Protein AF-A0A9E6DC49-F1 (afdb_monomer_lite)

Radius of gyration: 33.22 Å; chains: 1; bounding box: 70×58×78 Å

Sequence (134 aa):
MRAAYFVTFVLLAGCSSSFEKVQAMRAQAPEWYEARKVEFRGEGYPSLASVPETAPDYNPRRKLALSEADVQAALVRFNSDPRAEGAVETAESMMAWAAEVRRAVEGRLPAPDFMTDAEVEEIKARFNVPRARL

Secondary structure (DSSP, 8-state):
-HHHHHHHHHHHHHHHHHHHHHHHHHHT--HHHHHHHHHHTTTTPPPGGGSPPPPTT--TTHHHHHHHHHHHHHHHHHHTSGGGSPP---HHHHHHHHHHHHHHHTTTSPPP-PPPHHHHHHHHHHH-PPP---

Structure (mmCIF, N/CA/C/O backbone):
data_AF-A0A9E6DC49-F1
#
_entry.id   AF-A0A9E6DC49-F1
#
loop_
_atom_site.group_PDB
_atom_site.id
_atom_site.type_symbol
_atom_site.label_atom_id
_atom_site.label_alt_id
_atom_site.label_comp_id
_atom_site.label_asym_id
_atom_site.label_entity_id
_atom_site.label_seq_id
_atom_site.pdbx_PDB_ins_code
_atom_site.Cartn_x
_atom_site.Cartn_y
_atom_site.Cartn_z
_atom_site.occupancy
_atom_site.B_iso_or_equiv
_atom_site.auth_seq_id
_atom_site.auth_comp_id
_atom_site.auth_asym_id
_atom_site.auth_atom_id
_atom_site.pdbx_PDB_model_num
ATOM 1 N N . MET A 1 1 ? 42.144 -24.042 51.351 1.00 50.56 1 MET A N 1
ATOM 2 C CA . MET A 1 1 ? 41.951 -25.350 50.677 1.00 50.56 1 MET A CA 1
ATOM 3 C C . MET A 1 1 ? 40.511 -25.877 50.713 1.00 50.56 1 MET A C 1
ATOM 5 O O . MET A 1 1 ? 40.088 -26.404 49.701 1.00 50.56 1 MET A O 1
ATOM 9 N N . ARG A 1 2 ? 39.715 -25.710 51.786 1.00 52.31 2 ARG A N 1
ATOM 10 C CA . ARG A 1 2 ? 38.319 -26.219 51.846 1.00 52.31 2 ARG A CA 1
ATOM 11 C C . ARG A 1 2 ? 37.301 -25.513 50.926 1.00 52.31 2 ARG A C 1
ATOM 13 O O . ARG A 1 2 ? 36.379 -26.162 50.455 1.00 52.31 2 ARG A O 1
ATOM 20 N N . ALA A 1 3 ? 37.488 -24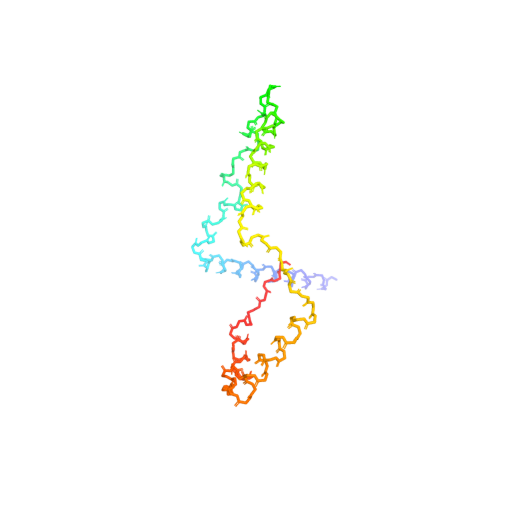.226 50.622 1.00 51.75 3 ALA A N 1
ATOM 21 C CA . ALA A 1 3 ? 36.578 -23.471 49.748 1.00 51.75 3 ALA A CA 1
ATOM 22 C C . ALA A 1 3 ? 36.695 -23.848 48.257 1.00 51.75 3 ALA A C 1
ATOM 24 O O . ALA A 1 3 ? 35.714 -23.775 47.526 1.00 51.75 3 ALA A O 1
ATOM 25 N N . ALA A 1 4 ? 37.873 -24.302 47.812 1.00 52.88 4 ALA A N 1
ATOM 26 C CA . ALA A 1 4 ? 38.105 -24.653 46.411 1.00 52.88 4 ALA A CA 1
ATOM 27 C C . ALA A 1 4 ? 37.317 -25.904 45.986 1.00 52.88 4 ALA A C 1
ATOM 29 O O . ALA A 1 4 ? 36.765 -25.921 44.893 1.00 52.88 4 ALA A O 1
ATOM 30 N N . TYR A 1 5 ? 37.192 -26.898 46.875 1.00 55.84 5 TYR A N 1
ATOM 31 C CA . TYR A 1 5 ? 36.456 -28.142 46.612 1.00 55.84 5 TYR A CA 1
ATOM 32 C C . TYR A 1 5 ? 34.934 -27.946 46.519 1.00 55.84 5 TYR A C 1
ATOM 34 O O . TYR A 1 5 ? 34.272 -28.624 45.738 1.00 55.84 5 TYR A O 1
ATOM 42 N N . PHE A 1 6 ? 34.372 -26.999 47.278 1.00 56.53 6 PHE A N 1
ATOM 43 C CA . PHE A 1 6 ? 32.935 -26.703 47.234 1.00 56.53 6 PHE A CA 1
ATOM 44 C C . PHE A 1 6 ? 32.522 -26.028 45.921 1.00 56.53 6 PHE A C 1
ATOM 46 O O . PHE A 1 6 ? 31.472 -26.344 45.368 1.00 56.53 6 PHE A O 1
ATOM 53 N N . VAL A 1 7 ? 33.366 -25.144 45.384 1.00 58.00 7 VAL A N 1
ATOM 54 C CA . VAL A 1 7 ? 33.092 -24.444 44.120 1.00 58.00 7 VAL A CA 1
ATOM 55 C C . VAL A 1 7 ? 33.107 -25.415 42.934 1.00 58.00 7 VAL A C 1
ATOM 57 O O . VAL A 1 7 ? 32.243 -25.327 42.065 1.00 58.00 7 VAL A O 1
ATOM 60 N N . THR A 1 8 ? 34.013 -26.400 42.920 1.00 56.41 8 THR A N 1
ATOM 61 C CA . THR A 1 8 ? 34.085 -27.395 41.833 1.00 56.41 8 THR A CA 1
ATOM 62 C C . THR A 1 8 ? 32.867 -28.324 41.805 1.00 56.41 8 THR A C 1
ATOM 64 O O . THR A 1 8 ? 32.364 -28.629 40.727 1.00 56.41 8 THR A O 1
ATOM 67 N N . PHE A 1 9 ? 32.342 -28.729 42.968 1.00 57.12 9 PHE A N 1
ATOM 68 C CA . PHE A 1 9 ? 31.150 -29.586 43.047 1.00 57.12 9 PHE A CA 1
ATOM 69 C C . PHE A 1 9 ? 29.857 -28.870 42.623 1.00 57.12 9 PHE A C 1
ATOM 71 O O . PHE A 1 9 ? 29.010 -29.476 41.968 1.00 57.12 9 PHE A O 1
ATOM 78 N N . VAL A 1 10 ? 29.715 -27.576 42.931 1.00 58.44 10 VAL A N 1
ATOM 79 C CA . VAL A 1 10 ? 28.538 -26.781 42.529 1.00 58.44 10 VAL A CA 1
ATOM 80 C C . VAL A 1 10 ? 28.519 -26.522 41.016 1.00 58.44 10 VAL A C 1
ATOM 82 O O . VAL A 1 10 ? 27.460 -26.590 40.394 1.00 58.44 10 VAL A O 1
ATOM 85 N N . LEU A 1 11 ? 29.685 -26.304 40.396 1.00 53.84 11 LEU A N 1
ATOM 86 C CA . LEU A 1 11 ? 29.807 -26.127 38.941 1.00 53.84 11 LEU A CA 1
ATOM 87 C C . LEU A 1 11 ? 29.511 -27.416 38.152 1.00 53.84 11 LEU A C 1
ATOM 89 O O . LEU A 1 11 ? 28.934 -27.345 37.071 1.00 53.84 11 LEU A O 1
ATOM 93 N N . LEU A 1 12 ? 29.837 -28.594 38.696 1.00 52.62 12 LEU A N 1
ATOM 94 C CA . LEU A 1 12 ? 29.543 -29.886 38.057 1.00 52.62 12 LEU A CA 1
ATOM 95 C C . LEU A 1 12 ? 28.053 -30.268 38.132 1.00 52.62 12 LEU A C 1
ATOM 97 O O . LEU A 1 12 ? 27.512 -30.792 37.159 1.00 52.62 12 LEU A O 1
ATOM 101 N N . ALA A 1 13 ? 27.366 -29.956 39.238 1.00 54.56 13 ALA A N 1
ATOM 102 C CA . ALA A 1 13 ? 25.928 -30.212 39.389 1.00 54.56 13 ALA A CA 1
ATOM 103 C C . ALA A 1 13 ? 25.053 -29.318 38.483 1.00 54.56 13 ALA A C 1
ATOM 105 O O . ALA A 1 13 ? 23.980 -29.732 38.042 1.00 54.56 13 ALA A O 1
ATOM 106 N N . GLY A 1 14 ? 25.517 -28.109 38.146 1.00 51.34 14 GLY A N 1
ATOM 107 C CA . GLY A 1 14 ? 24.836 -27.233 37.184 1.00 51.34 14 GLY A CA 1
ATOM 108 C C . GLY A 1 14 ? 24.847 -27.774 35.746 1.00 51.34 14 GLY A C 1
ATOM 109 O O . GLY A 1 14 ? 23.890 -27.566 34.996 1.00 51.34 14 G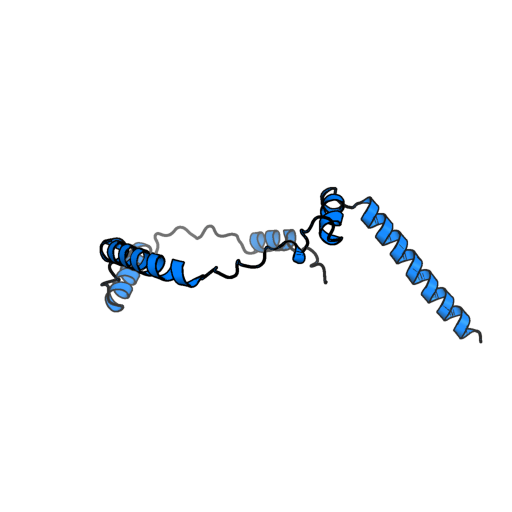LY A O 1
ATOM 110 N N . CYS A 1 15 ? 25.888 -28.525 35.372 1.00 52.78 15 CYS A N 1
ATOM 111 C CA . CYS A 1 15 ? 26.060 -29.058 34.019 1.00 52.78 15 CYS A CA 1
ATOM 112 C C . CYS A 1 15 ? 25.199 -30.3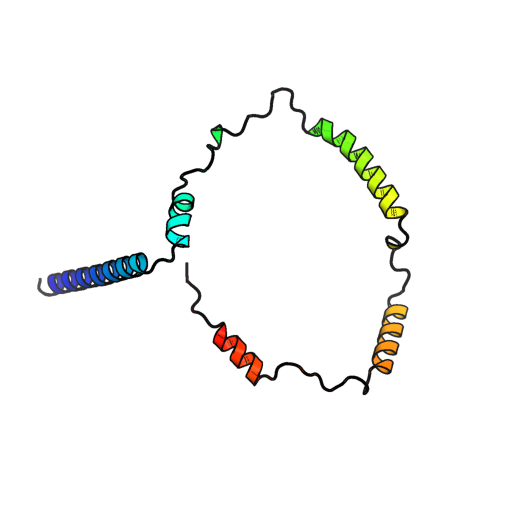00 33.726 1.00 52.78 15 CYS A C 1
ATOM 114 O O . CYS A 1 15 ? 24.758 -30.463 32.587 1.00 52.78 15 CYS A O 1
ATOM 116 N N . SER A 1 16 ? 24.906 -31.157 34.715 1.00 55.53 16 SER A N 1
ATOM 117 C CA . SER A 1 16 ? 24.082 -32.361 34.491 1.00 55.53 16 SER A CA 1
ATOM 118 C C . SER A 1 16 ? 22.603 -32.031 34.261 1.00 55.53 16 SER A C 1
ATOM 120 O O . SER A 1 16 ? 21.987 -32.578 33.347 1.00 55.53 16 SER A O 1
ATOM 122 N N . SER A 1 17 ? 22.062 -31.062 35.010 1.00 57.97 17 SER A N 1
ATOM 123 C CA . SER A 1 17 ? 20.654 -30.642 34.888 1.00 57.97 17 SER A CA 1
ATOM 124 C C . SER A 1 17 ? 20.311 -30.069 33.506 1.00 57.97 17 SER A C 1
ATOM 126 O O . SER A 1 17 ? 19.192 -30.217 33.012 1.00 57.97 17 SER A O 1
ATOM 128 N N . SER A 1 18 ? 21.291 -29.448 32.844 1.00 57.78 18 SER A N 1
ATOM 129 C CA . SER A 1 18 ? 21.128 -28.898 31.496 1.00 57.78 18 SER A CA 1
ATOM 130 C C . SER A 1 18 ? 21.135 -29.999 30.433 1.00 57.78 18 SER A C 1
ATOM 132 O O . SER A 1 18 ? 20.365 -29.935 29.476 1.00 57.78 18 SER A O 1
ATOM 134 N N . PHE A 1 19 ? 21.949 -31.042 30.616 1.00 59.38 19 PHE A N 1
ATOM 135 C CA . PHE A 1 19 ? 22.015 -32.175 29.693 1.00 59.38 19 PHE A CA 1
ATOM 136 C C . PHE A 1 19 ? 20.736 -33.019 29.710 1.00 59.38 19 PHE A C 1
ATOM 138 O O . PHE A 1 19 ? 20.217 -33.346 28.642 1.00 59.38 19 PHE A O 1
ATOM 145 N N . GLU A 1 20 ? 20.180 -33.308 30.889 1.00 61.41 20 GLU A N 1
ATOM 146 C CA . GLU A 1 20 ? 18.906 -34.033 31.016 1.00 61.41 20 GLU A CA 1
ATOM 147 C C . GLU A 1 20 ? 17.748 -33.258 30.382 1.00 61.41 20 GLU A C 1
ATOM 149 O O . GLU A 1 20 ? 16.918 -33.831 29.677 1.00 61.41 20 GLU A O 1
ATOM 154 N N . LYS A 1 21 ? 17.725 -31.932 30.546 1.00 59.34 21 LYS A N 1
ATOM 155 C CA . LYS A 1 21 ? 16.681 -31.074 29.975 1.00 59.34 21 LYS A CA 1
ATOM 156 C C . LYS A 1 21 ? 16.767 -30.979 28.449 1.00 59.34 21 LYS A C 1
ATOM 158 O O . LYS A 1 21 ? 15.738 -30.998 27.777 1.00 59.34 21 LYS A O 1
ATOM 163 N N . VAL A 1 22 ? 17.977 -30.937 27.890 1.00 61.78 22 VAL A N 1
ATOM 164 C CA . VAL A 1 22 ? 18.204 -30.977 26.434 1.00 61.78 22 VAL A CA 1
ATOM 165 C C . VAL A 1 22 ? 17.846 -32.348 25.853 1.00 61.78 22 VAL A C 1
ATOM 167 O O . VAL A 1 22 ? 17.255 -32.417 24.775 1.00 61.78 22 VAL A O 1
ATOM 170 N N . GLN A 1 23 ? 18.150 -33.439 26.561 1.00 62.69 23 GLN A N 1
ATOM 171 C CA . GLN A 1 23 ? 17.731 -34.781 26.146 1.00 62.69 23 GLN A CA 1
ATOM 172 C C . GLN A 1 23 ? 16.207 -34.946 26.200 1.00 62.69 23 GLN A C 1
ATOM 174 O O . GLN A 1 23 ? 15.625 -35.447 25.240 1.00 62.69 23 GLN A O 1
ATOM 179 N N . ALA A 1 24 ? 15.551 -34.450 27.252 1.00 63.94 24 ALA A N 1
ATOM 180 C CA . ALA A 1 24 ? 14.094 -34.456 27.369 1.00 63.94 24 ALA A CA 1
ATOM 181 C C . ALA A 1 24 ? 13.416 -33.615 26.272 1.00 63.94 24 ALA A C 1
ATOM 183 O O . ALA A 1 24 ? 12.407 -34.038 25.712 1.00 63.94 24 ALA A O 1
ATOM 184 N N . MET A 1 25 ? 13.992 -32.464 25.901 1.00 60.75 25 MET A N 1
ATOM 185 C CA . MET A 1 25 ? 13.489 -31.656 24.785 1.00 60.75 25 MET A CA 1
ATOM 186 C C . MET A 1 25 ? 13.704 -32.310 23.418 1.00 60.75 25 MET A C 1
ATOM 188 O O . MET A 1 25 ? 12.833 -32.195 22.563 1.00 60.75 25 MET A O 1
ATOM 192 N N . ARG A 1 26 ? 14.813 -33.032 23.202 1.00 61.38 26 ARG A N 1
ATOM 193 C CA . ARG A 1 26 ? 14.980 -33.856 21.990 1.00 61.38 26 ARG A CA 1
ATOM 194 C C . ARG A 1 26 ? 13.959 -34.985 21.924 1.00 61.38 26 ARG A C 1
ATOM 196 O O . ARG A 1 26 ? 13.435 -35.245 20.851 1.00 61.38 26 ARG A O 1
ATOM 203 N N . ALA A 1 27 ? 13.666 -35.627 23.053 1.00 64.88 27 ALA A N 1
ATOM 204 C CA . ALA A 1 27 ? 12.672 -36.696 23.122 1.00 64.88 27 ALA A CA 1
ATOM 205 C C . ALA A 1 27 ? 11.236 -36.202 22.856 1.00 64.88 27 ALA A C 1
ATOM 207 O O . ALA A 1 27 ? 10.387 -36.992 22.459 1.00 64.88 27 ALA A O 1
ATOM 208 N N . GLN A 1 28 ? 10.969 -34.907 23.055 1.00 66.62 28 GLN A N 1
ATOM 209 C CA . GLN A 1 28 ? 9.673 -34.260 22.808 1.00 66.62 28 GLN A CA 1
ATOM 210 C C . GLN A 1 28 ? 9.673 -33.375 21.551 1.00 66.62 28 GLN A C 1
ATOM 212 O O . GLN A 1 28 ? 8.738 -32.601 21.340 1.00 66.62 28 GLN A O 1
ATOM 217 N N . ALA A 1 29 ? 10.722 -33.446 20.726 1.00 69.00 29 ALA A N 1
ATOM 218 C CA . ALA A 1 29 ? 10.818 -32.623 19.534 1.00 69.00 29 ALA A CA 1
ATOM 219 C C . ALA A 1 29 ? 9.745 -33.050 18.513 1.00 69.00 29 ALA A C 1
ATOM 221 O O . ALA A 1 29 ? 9.636 -34.238 18.203 1.00 69.00 29 ALA A O 1
ATOM 222 N N . PRO A 1 30 ? 8.955 -32.107 17.970 1.00 72.88 30 PRO A N 1
ATOM 223 C CA . PRO A 1 30 ? 7.985 -32.415 16.926 1.00 72.88 30 PRO A CA 1
ATOM 224 C C . PRO A 1 30 ? 8.659 -32.964 15.664 1.00 72.88 30 PRO A C 1
ATOM 226 O O . PRO A 1 30 ? 9.789 -32.595 15.349 1.00 72.88 30 PRO A O 1
ATOM 229 N N . GLU A 1 31 ? 7.936 -33.757 14.875 1.00 72.69 31 GLU A N 1
ATOM 230 C CA . GLU A 1 31 ? 8.463 -34.403 13.660 1.00 72.69 31 GLU A CA 1
ATOM 231 C C . GLU A 1 31 ? 9.071 -33.404 12.649 1.00 72.69 31 GLU A C 1
ATOM 233 O O . GLU A 1 31 ? 10.092 -33.678 12.016 1.00 72.69 31 GLU A O 1
ATOM 238 N N . TRP A 1 32 ? 8.526 -32.182 12.573 1.00 73.62 32 TRP A N 1
ATOM 239 C CA . TRP A 1 32 ? 9.061 -31.114 11.719 1.00 73.62 32 TRP A CA 1
ATOM 240 C C . TRP A 1 32 ? 10.478 -30.655 12.113 1.00 73.62 32 TRP A C 1
ATOM 242 O O . TRP A 1 32 ? 11.204 -30.126 11.270 1.00 73.62 32 TRP A O 1
ATOM 252 N N . TYR A 1 33 ? 10.890 -30.835 13.375 1.00 73.19 33 TYR A N 1
ATOM 253 C CA . TYR A 1 33 ? 12.225 -30.469 13.856 1.00 73.19 33 TYR A CA 1
ATOM 254 C C . TYR A 1 33 ? 13.290 -31.420 13.307 1.00 73.19 33 TYR A C 1
ATOM 256 O O . TYR A 1 33 ? 14.340 -30.966 12.856 1.00 73.19 33 TYR A O 1
ATOM 264 N N . GLU A 1 34 ? 13.007 -32.725 13.278 1.00 69.00 34 GLU A N 1
ATOM 265 C CA . GLU A 1 34 ? 13.890 -33.712 12.647 1.00 69.00 34 GLU A CA 1
ATOM 266 C C . GLU A 1 34 ? 14.005 -33.466 11.138 1.00 69.00 34 GLU A C 1
ATOM 268 O O . GLU A 1 34 ? 15.114 -33.482 10.602 1.00 69.00 34 GLU A O 1
ATOM 273 N N . ALA A 1 35 ? 12.896 -33.121 10.475 1.00 68.50 35 ALA A N 1
ATOM 274 C CA . ALA A 1 35 ? 12.894 -32.769 9.055 1.00 68.50 35 ALA A CA 1
ATOM 275 C C . ALA A 1 35 ? 13.770 -31.534 8.745 1.00 68.50 35 ALA A C 1
ATOM 277 O O . ALA A 1 35 ? 14.516 -31.527 7.768 1.00 68.50 35 ALA A O 1
ATOM 278 N N . ARG A 1 36 ? 13.758 -30.508 9.610 1.00 68.19 36 ARG A N 1
ATOM 279 C CA . ARG A 1 36 ? 14.552 -29.273 9.435 1.00 68.19 36 ARG A CA 1
ATOM 280 C C . ARG A 1 36 ? 16.023 -29.382 9.828 1.00 68.19 36 ARG A C 1
ATOM 282 O O . ARG A 1 36 ? 16.814 -28.510 9.470 1.00 68.19 36 ARG A O 1
ATOM 289 N N . LYS A 1 37 ? 16.441 -30.439 10.532 1.00 69.50 37 LYS A N 1
ATOM 290 C CA . LYS A 1 37 ? 17.865 -30.640 10.861 1.00 69.50 37 LYS A CA 1
ATOM 291 C C . LYS A 1 37 ? 18.746 -30.789 9.626 1.00 69.50 37 LYS A C 1
ATOM 293 O O . LYS A 1 37 ? 19.942 -30.541 9.734 1.00 69.50 37 LYS A O 1
ATOM 298 N N . VAL A 1 38 ? 18.195 -31.246 8.505 1.00 65.88 38 VAL A N 1
ATOM 299 C CA . VAL A 1 38 ? 18.928 -31.383 7.237 1.00 65.88 38 VAL A CA 1
ATOM 300 C C . VAL A 1 38 ? 19.225 -29.995 6.658 1.00 65.88 38 VAL A C 1
ATOM 302 O O . VAL A 1 38 ? 20.380 -29.684 6.373 1.00 65.88 38 VAL A O 1
ATOM 305 N N . GLU A 1 39 ? 18.223 -29.109 6.641 1.00 64.50 39 GLU A N 1
ATOM 306 C CA . GLU A 1 39 ? 18.373 -27.713 6.202 1.00 64.50 39 GLU A CA 1
ATOM 307 C C . GLU A 1 39 ? 19.383 -26.938 7.061 1.00 64.50 39 GLU A C 1
ATOM 309 O O . GLU A 1 39 ? 20.237 -26.232 6.526 1.00 64.50 39 GLU A O 1
ATOM 314 N N . PHE A 1 40 ? 19.346 -27.091 8.391 1.00 65.94 40 PHE A N 1
ATOM 315 C CA . PHE A 1 40 ? 20.302 -26.419 9.285 1.00 65.94 40 PHE A CA 1
ATOM 316 C C . PHE A 1 40 ? 21.735 -26.942 9.169 1.00 65.94 40 PHE A C 1
ATOM 318 O O . PHE A 1 40 ? 22.678 -26.207 9.455 1.00 65.94 40 PHE A O 1
ATOM 325 N N . ARG A 1 41 ? 21.916 -28.200 8.755 1.00 71.31 41 ARG A N 1
ATOM 326 C CA . ARG A 1 41 ? 23.243 -28.779 8.508 1.00 71.31 41 ARG A CA 1
ATOM 327 C C . ARG A 1 41 ? 23.846 -28.335 7.179 1.00 71.31 41 ARG A C 1
ATOM 32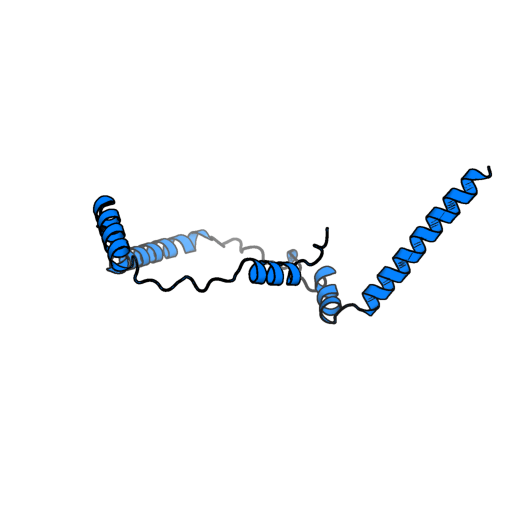9 O O . ARG A 1 41 ? 24.993 -28.667 6.897 1.00 71.31 41 ARG A O 1
ATOM 336 N N . GLY A 1 42 ? 23.099 -27.579 6.375 1.00 66.94 42 GLY A N 1
ATOM 337 C CA . GLY A 1 42 ? 23.540 -27.178 5.046 1.00 66.94 42 GLY A CA 1
ATOM 338 C C . GLY A 1 42 ? 23.559 -28.336 4.043 1.00 66.94 42 GLY A C 1
ATOM 339 O O . GLY A 1 42 ? 24.074 -28.182 2.937 1.00 66.94 42 GLY A O 1
ATOM 340 N N . GLU A 1 43 ? 23.017 -29.497 4.419 1.00 70.94 43 GLU A N 1
ATOM 341 C CA . GLU A 1 43 ? 22.962 -30.691 3.584 1.00 70.94 43 GLU A CA 1
ATOM 342 C C . GLU A 1 43 ? 21.858 -30.488 2.529 1.00 70.94 43 GLU A C 1
ATOM 344 O O . GLU A 1 43 ? 20.687 -30.348 2.866 1.00 70.94 43 GLU A O 1
ATOM 349 N N . GLY A 1 44 ? 22.226 -30.435 1.243 1.00 66.06 44 GLY A N 1
ATOM 350 C CA . GLY A 1 44 ? 21.275 -30.310 0.126 1.00 66.06 44 GLY A CA 1
ATOM 351 C C . GLY A 1 44 ? 21.195 -28.932 -0.537 1.00 66.06 44 GLY A C 1
ATOM 352 O O . GLY A 1 44 ? 20.540 -28.814 -1.574 1.00 66.06 44 GLY A O 1
ATOM 353 N N . TYR A 1 45 ? 21.891 -27.908 -0.024 1.00 71.31 45 TYR A N 1
ATOM 354 C CA . TYR A 1 45 ? 22.059 -26.677 -0.799 1.00 71.31 45 TYR A CA 1
ATOM 355 C C . TYR A 1 45 ? 22.986 -26.936 -1.995 1.00 71.31 45 TYR A C 1
ATOM 357 O O . TYR A 1 45 ? 24.038 -27.563 -1.833 1.00 71.31 45 TYR A O 1
ATOM 365 N N . PRO A 1 46 ? 22.635 -26.454 -3.198 1.00 71.56 46 PRO A N 1
ATOM 366 C CA . PRO A 1 46 ? 23.540 -26.515 -4.332 1.00 71.56 46 PRO A CA 1
ATOM 367 C C . PRO A 1 46 ? 24.809 -25.717 -4.019 1.00 71.56 46 PRO A C 1
ATOM 369 O O . PRO A 1 46 ? 24.767 -24.663 -3.381 1.00 71.56 46 PRO A O 1
ATOM 372 N N . SER A 1 47 ? 25.953 -26.222 -4.481 1.00 76.50 47 SER A N 1
ATOM 373 C CA . SER A 1 47 ? 27.218 -25.501 -4.350 1.00 76.50 47 SER A CA 1
ATOM 374 C C . SER A 1 47 ? 27.096 -24.133 -5.018 1.00 76.50 47 SER A C 1
ATOM 376 O O . SER A 1 47 ? 26.632 -24.047 -6.153 1.00 76.50 47 SER A O 1
ATOM 378 N N . LEU A 1 48 ? 27.560 -23.059 -4.378 1.00 68.81 48 LEU A N 1
ATOM 379 C CA . LEU A 1 48 ? 27.619 -21.747 -5.038 1.00 68.81 48 LEU A CA 1
ATOM 380 C C . LEU A 1 48 ? 28.520 -21.778 -6.285 1.00 68.81 48 LEU A C 1
ATOM 382 O O . LEU A 1 48 ? 28.286 -21.026 -7.222 1.00 68.81 48 LEU A O 1
ATOM 386 N N . ALA A 1 49 ? 29.478 -22.710 -6.346 1.00 73.25 49 ALA A N 1
ATOM 387 C CA . ALA A 1 49 ? 30.292 -22.964 -7.536 1.00 73.25 49 ALA A CA 1
ATOM 388 C C . ALA A 1 49 ? 29.526 -23.671 -8.674 1.00 73.25 49 ALA A C 1
ATOM 390 O O . ALA A 1 49 ? 30.061 -23.828 -9.765 1.00 73.25 49 ALA A O 1
ATOM 391 N N . SER A 1 50 ? 28.293 -24.128 -8.428 1.00 72.25 50 SER A N 1
ATOM 392 C CA . SER A 1 50 ? 27.406 -24.677 -9.463 1.00 72.25 50 SER A CA 1
ATOM 393 C C . SER A 1 50 ? 26.550 -23.612 -10.147 1.00 72.25 50 SER A C 1
ATOM 395 O O . SER A 1 50 ? 25.866 -23.927 -11.118 1.00 72.25 50 SER A O 1
ATOM 397 N N . VAL A 1 51 ? 26.588 -22.361 -9.668 1.00 73.94 51 VAL A N 1
ATOM 398 C CA . VAL A 1 51 ? 25.980 -21.234 -10.377 1.00 73.94 51 VAL A CA 1
ATOM 399 C C . VAL A 1 51 ? 26.798 -21.009 -11.650 1.00 73.94 51 VAL A C 1
ATOM 401 O O . VAL A 1 51 ? 27.982 -20.688 -11.543 1.00 73.94 51 VAL A O 1
ATOM 404 N N . PRO A 1 52 ? 26.216 -21.191 -12.850 1.00 75.06 52 PRO A N 1
ATOM 405 C CA . PRO A 1 52 ? 26.949 -20.986 -14.089 1.00 75.06 52 PRO A CA 1
ATOM 406 C C . PRO A 1 52 ? 27.450 -19.545 -14.162 1.00 75.06 52 PRO A C 1
ATOM 408 O O . PRO A 1 52 ? 26.674 -18.603 -13.978 1.00 75.06 52 PRO A O 1
ATOM 411 N N . GLU A 1 53 ? 28.737 -19.370 -14.451 1.00 76.56 53 GLU A N 1
ATOM 412 C CA . GLU A 1 53 ? 29.264 -18.057 -14.804 1.00 76.56 53 GLU A CA 1
ATOM 413 C C . GLU A 1 53 ? 28.559 -17.570 -16.074 1.00 76.56 53 GLU A C 1
ATOM 415 O O . GLU A 1 53 ? 28.294 -18.340 -17.003 1.00 76.56 53 GLU A O 1
ATOM 420 N N . THR A 1 54 ? 28.196 -16.287 -16.109 1.00 77.00 54 THR A N 1
ATOM 421 C CA . THR A 1 54 ? 27.575 -15.700 -17.299 1.00 77.00 54 THR A CA 1
ATOM 422 C C . THR A 1 54 ? 28.506 -15.884 -18.490 1.00 77.00 54 THR A C 1
ATOM 424 O O . THR A 1 54 ? 29.697 -15.594 -18.379 1.00 77.00 54 THR A O 1
ATOM 427 N N . ALA A 1 55 ? 27.968 -16.343 -19.622 1.00 78.81 55 ALA A N 1
ATOM 428 C CA . ALA A 1 55 ? 28.756 -16.544 -20.831 1.00 78.81 55 ALA A CA 1
ATOM 429 C C . ALA A 1 55 ? 29.525 -15.256 -21.211 1.00 78.81 55 ALA A C 1
ATOM 431 O O . ALA A 1 55 ? 29.016 -14.158 -20.968 1.00 78.81 55 ALA A O 1
ATOM 432 N N . PRO A 1 56 ? 30.725 -15.351 -21.815 1.00 76.44 56 PRO A N 1
ATOM 433 C CA . PRO A 1 56 ? 31.558 -14.184 -22.135 1.00 76.44 56 PRO A CA 1
ATOM 434 C C . PRO A 1 56 ? 30.871 -13.130 -23.024 1.00 76.44 56 PRO A C 1
ATOM 436 O O . PRO A 1 56 ? 31.267 -11.967 -23.039 1.00 76.44 56 PRO A O 1
ATOM 439 N N . ASP A 1 57 ? 29.838 -13.529 -23.765 1.00 75.81 57 ASP A N 1
ATOM 440 C CA . ASP A 1 57 ? 29.017 -12.710 -24.657 1.00 75.81 57 ASP A CA 1
ATOM 441 C C . ASP A 1 57 ? 27.660 -12.297 -24.049 1.00 75.81 57 ASP A C 1
ATOM 443 O O . ASP A 1 57 ? 26.848 -11.627 -24.703 1.00 75.81 57 ASP A O 1
ATOM 447 N N . TYR A 1 58 ? 27.400 -12.657 -22.788 1.00 77.00 58 TYR A N 1
ATOM 448 C CA . TYR A 1 58 ? 26.183 -12.289 -22.080 1.00 77.00 58 TYR A CA 1
ATOM 449 C C . TYR A 1 58 ? 26.163 -10.784 -21.804 1.00 77.00 58 TYR A C 1
ATOM 451 O O . TYR A 1 58 ? 26.759 -10.279 -20.854 1.00 77.00 58 TYR A O 1
ATOM 459 N N . ASN A 1 59 ? 25.427 -10.050 -22.636 1.00 75.19 59 ASN A N 1
ATOM 460 C CA . ASN A 1 59 ? 25.146 -8.642 -22.407 1.00 75.19 59 ASN A CA 1
ATOM 461 C C . ASN A 1 59 ? 23.748 -8.477 -21.779 1.00 75.19 59 ASN A C 1
ATOM 463 O O . ASN A 1 59 ? 22.754 -8.462 -22.517 1.00 75.19 59 ASN A O 1
ATOM 467 N N . PRO A 1 60 ? 23.634 -8.284 -20.450 1.00 67.88 60 PRO A N 1
ATOM 468 C CA . PRO A 1 60 ? 22.340 -8.105 -19.790 1.00 67.88 60 PRO A CA 1
ATOM 469 C C . PRO A 1 60 ? 21.593 -6.857 -20.287 1.00 67.88 60 PRO A C 1
ATOM 471 O O . PRO A 1 60 ? 20.368 -6.797 -20.198 1.00 67.88 60 PRO A O 1
ATOM 474 N N . ARG A 1 61 ? 22.300 -5.881 -20.880 1.00 66.38 61 ARG A N 1
ATOM 475 C CA . ARG A 1 61 ? 21.708 -4.645 -21.407 1.00 66.38 61 ARG A CA 1
ATOM 476 C C . ARG A 1 61 ? 20.956 -4.842 -22.723 1.00 66.38 61 ARG A C 1
ATOM 478 O O . ARG A 1 61 ? 20.118 -4.013 -23.051 1.00 66.38 61 ARG A O 1
ATOM 485 N N . ARG A 1 62 ? 21.177 -5.936 -23.465 1.00 65.31 62 ARG A N 1
ATOM 486 C CA . ARG A 1 62 ? 20.408 -6.223 -24.696 1.00 65.31 62 ARG A CA 1
ATOM 487 C C . ARG A 1 62 ? 18.912 -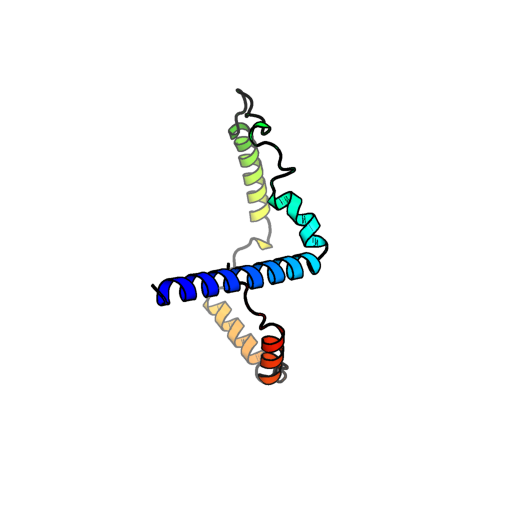6.409 -24.431 1.00 65.31 62 ARG A C 1
ATOM 489 O O . ARG A 1 62 ? 18.102 -6.054 -25.279 1.00 65.31 62 ARG A O 1
ATOM 496 N N . LYS A 1 63 ? 18.544 -6.911 -23.248 1.00 61.75 63 LYS A N 1
ATOM 497 C CA . LYS A 1 63 ? 17.141 -7.028 -22.825 1.00 61.75 63 LYS A CA 1
ATOM 498 C C . LYS A 1 63 ? 16.511 -5.677 -22.459 1.00 61.75 63 LYS A C 1
ATOM 500 O O . LYS A 1 63 ? 15.290 -5.586 -22.419 1.00 61.75 63 LYS A O 1
ATOM 505 N N . LEU A 1 64 ? 17.314 -4.630 -22.235 1.00 63.69 64 LEU A N 1
ATOM 506 C CA . LEU A 1 64 ? 16.803 -3.308 -21.859 1.00 63.69 64 LEU A CA 1
ATOM 507 C C . LEU A 1 64 ? 16.107 -2.595 -23.025 1.00 63.69 64 LEU A C 1
ATOM 509 O O . LEU A 1 64 ? 15.097 -1.939 -22.807 1.00 63.69 64 LEU A O 1
ATOM 513 N N . ALA A 1 65 ? 16.577 -2.763 -24.264 1.00 64.62 65 ALA A N 1
ATOM 514 C CA . ALA A 1 65 ? 15.912 -2.164 -25.427 1.00 64.62 65 ALA A CA 1
ATOM 515 C C . ALA A 1 65 ? 14.502 -2.747 -25.655 1.00 64.62 65 ALA A C 1
ATOM 517 O O . ALA A 1 65 ? 13.573 -2.017 -25.984 1.00 64.62 65 ALA A O 1
ATOM 518 N N . LEU A 1 66 ? 14.324 -4.053 -25.413 1.00 61.81 66 LEU A N 1
ATOM 519 C CA . LEU A 1 66 ? 12.999 -4.686 -25.401 1.00 61.81 66 LEU A CA 1
ATOM 520 C C . LEU A 1 66 ? 12.144 -4.144 -24.243 1.00 61.81 66 LEU A C 1
ATOM 522 O O . LEU A 1 66 ? 10.971 -3.847 -24.437 1.00 61.81 66 LEU A O 1
ATOM 526 N N . SER A 1 67 ? 12.757 -3.910 -23.076 1.00 73.31 67 SER A N 1
ATOM 527 C CA . SER A 1 67 ? 12.050 -3.339 -21.926 1.00 73.31 67 SER A CA 1
ATOM 528 C C . SER A 1 67 ? 11.571 -1.904 -22.147 1.00 73.31 67 SER A C 1
ATOM 530 O O . SER A 1 67 ? 10.533 -1.541 -21.615 1.00 73.31 67 SER A O 1
ATOM 532 N N . GLU A 1 68 ? 12.269 -1.087 -22.941 1.00 83.06 68 GLU A N 1
ATOM 533 C CA . GLU A 1 68 ? 11.836 0.286 -23.225 1.00 83.06 68 GLU A CA 1
ATOM 534 C C . GLU A 1 68 ? 10.548 0.306 -24.056 1.00 83.06 68 GLU A C 1
ATOM 536 O O . GLU A 1 68 ? 9.599 1.010 -23.712 1.00 83.06 68 GLU A O 1
ATOM 541 N N . ALA A 1 69 ? 10.480 -0.522 -25.103 1.00 84.50 69 ALA A N 1
ATOM 542 C CA . ALA A 1 69 ? 9.276 -0.665 -25.917 1.00 84.50 69 ALA A CA 1
ATOM 543 C C . ALA A 1 69 ? 8.092 -1.202 -25.093 1.00 84.50 69 ALA A C 1
ATOM 545 O O . ALA A 1 69 ? 6.983 -0.672 -25.191 1.00 84.50 69 ALA A O 1
ATOM 546 N N . ASP A 1 70 ? 8.336 -2.198 -24.237 1.00 84.94 70 ASP A N 1
ATOM 547 C CA . ASP A 1 70 ? 7.316 -2.773 -23.355 1.00 84.94 70 ASP A CA 1
ATOM 548 C C . ASP A 1 70 ? 6.830 -1.764 -22.302 1.00 84.94 70 ASP A C 1
ATOM 550 O O . ASP A 1 70 ? 5.628 -1.652 -22.052 1.00 84.94 70 ASP A O 1
ATOM 554 N N . VAL A 1 71 ? 7.742 -0.981 -21.717 1.00 87.38 71 VAL A N 1
ATOM 555 C CA . VAL A 1 71 ? 7.414 0.094 -20.770 1.00 87.38 71 VAL A CA 1
ATOM 556 C C . VAL A 1 71 ? 6.589 1.177 -21.455 1.00 87.38 71 VAL A C 1
ATOM 558 O O . VAL A 1 71 ? 5.586 1.618 -20.895 1.00 87.38 71 VAL A O 1
ATOM 561 N N . GLN A 1 72 ? 6.948 1.571 -22.676 1.00 91.25 72 GLN A N 1
ATOM 562 C CA . GLN A 1 72 ? 6.191 2.575 -23.415 1.00 91.25 72 GLN A CA 1
ATOM 563 C C . GLN A 1 72 ? 4.787 2.071 -23.771 1.00 91.25 72 GLN A C 1
ATOM 565 O O . GLN A 1 72 ? 3.812 2.806 -23.617 1.00 91.25 72 GLN A O 1
ATOM 570 N N . ALA A 1 73 ? 4.652 0.807 -24.180 1.00 91.06 73 ALA A N 1
ATOM 571 C CA . ALA A 1 73 ? 3.353 0.187 -24.433 1.00 91.06 73 ALA A CA 1
ATOM 572 C C . ALA A 1 73 ? 2.498 0.099 -23.155 1.00 91.06 73 ALA A C 1
ATOM 574 O O . ALA A 1 73 ? 1.299 0.389 -23.185 1.00 91.06 73 ALA A O 1
ATOM 575 N N . ALA A 1 74 ? 3.109 -0.245 -22.017 1.00 89.12 74 ALA A N 1
ATOM 576 C CA . ALA A 1 74 ? 2.443 -0.258 -20.719 1.00 89.12 74 ALA A CA 1
ATOM 577 C C . ALA A 1 74 ? 1.994 1.145 -20.287 1.00 89.12 74 ALA A C 1
ATOM 579 O O . ALA A 1 74 ? 0.885 1.298 -19.782 1.00 89.12 74 ALA A O 1
ATOM 580 N N . LEU A 1 75 ? 2.812 2.171 -20.534 1.00 90.25 75 LEU A N 1
ATOM 581 C CA . LEU A 1 75 ? 2.499 3.562 -20.213 1.00 90.25 75 LEU A CA 1
ATOM 582 C C . LEU A 1 75 ? 1.348 4.103 -21.069 1.00 90.25 75 LEU A C 1
ATOM 584 O O . LEU A 1 75 ? 0.456 4.766 -20.546 1.00 90.25 75 LEU A O 1
ATOM 588 N N . VAL A 1 76 ? 1.320 3.775 -22.363 1.00 93.69 76 VAL A N 1
ATOM 589 C CA . VAL A 1 76 ? 0.188 4.094 -23.249 1.00 93.69 76 VAL A CA 1
ATOM 590 C C . VAL A 1 76 ? -1.088 3.435 -22.733 1.00 93.69 76 VAL A C 1
ATOM 592 O O . VAL A 1 76 ? -2.106 4.107 -22.592 1.00 93.69 76 VAL A O 1
ATOM 595 N N . ARG A 1 77 ? -1.027 2.141 -22.391 1.00 90.94 77 ARG A N 1
ATOM 596 C CA . ARG A 1 77 ? -2.176 1.407 -21.849 1.00 90.94 77 ARG A CA 1
ATOM 597 C C . ARG A 1 77 ? -2.663 2.008 -20.532 1.00 90.94 77 ARG A C 1
ATOM 599 O O . ARG A 1 77 ? -3.865 2.193 -20.377 1.00 90.94 77 ARG A O 1
ATOM 606 N N . PHE A 1 78 ? -1.743 2.329 -19.624 1.00 90.31 78 PHE A N 1
ATOM 607 C CA . PHE A 1 78 ? -2.048 2.963 -18.345 1.00 90.31 78 PHE A CA 1
ATOM 608 C C . PHE A 1 78 ? -2.744 4.311 -18.553 1.00 90.31 78 PHE A C 1
ATOM 610 O O . PHE A 1 78 ? -3.849 4.493 -18.068 1.00 90.31 78 PHE A O 1
ATOM 617 N N . ASN A 1 79 ? -2.168 5.210 -19.353 1.00 89.38 79 ASN A N 1
ATOM 618 C CA . ASN A 1 79 ? -2.735 6.544 -19.582 1.00 89.38 79 ASN A CA 1
ATOM 619 C C . ASN A 1 79 ? -4.041 6.538 -20.394 1.00 89.38 79 ASN A C 1
ATOM 621 O O . ASN A 1 79 ? -4.760 7.531 -20.392 1.00 89.38 79 ASN A O 1
ATOM 625 N N . SER A 1 80 ? -4.340 5.453 -21.115 1.00 90.75 80 SER A N 1
ATOM 626 C CA . SER A 1 80 ? -5.608 5.286 -21.835 1.00 90.75 80 SER A CA 1
ATOM 627 C C . SER A 1 80 ? -6.745 4.725 -20.975 1.00 90.75 80 SER A C 1
ATOM 629 O O . SER A 1 80 ? -7.884 4.683 -21.436 1.00 90.75 80 SER A O 1
ATOM 631 N N . ASP A 1 81 ? -6.448 4.249 -19.762 1.00 90.94 81 ASP A N 1
ATOM 632 C CA . ASP A 1 81 ? -7.450 3.683 -18.861 1.00 90.94 81 ASP A CA 1
ATOM 633 C C . ASP A 1 81 ? -8.198 4.817 -18.133 1.00 90.94 81 ASP A C 1
ATOM 635 O O . ASP A 1 81 ? -7.553 5.604 -17.438 1.00 90.94 81 ASP A O 1
ATOM 639 N N . PRO A 1 82 ? -9.542 4.896 -18.209 1.00 86.25 82 PRO A N 1
ATOM 640 C CA . PRO A 1 82 ? -10.320 5.880 -17.449 1.00 86.25 82 PRO A CA 1
ATOM 641 C C . PRO A 1 82 ? -10.079 5.815 -15.934 1.00 86.25 82 PRO A C 1
ATOM 643 O O . PRO A 1 82 ? -10.273 6.793 -15.224 1.00 86.25 82 PRO A O 1
ATOM 646 N N . ARG A 1 83 ? -9.638 4.666 -15.405 1.00 84.50 83 ARG A N 1
ATOM 647 C CA . ARG A 1 83 ? -9.282 4.508 -13.986 1.00 84.50 83 ARG A CA 1
ATOM 648 C C . ARG A 1 83 ? -7.927 5.113 -13.624 1.00 84.50 83 ARG A C 1
ATOM 650 O O . ARG A 1 83 ? -7.625 5.213 -12.438 1.00 84.50 83 ARG A O 1
ATOM 657 N N . ALA A 1 84 ? -7.097 5.429 -14.614 1.00 84.06 84 ALA A N 1
ATOM 658 C CA . ALA A 1 84 ? -5.829 6.121 -14.424 1.00 84.06 84 ALA A CA 1
ATOM 659 C C . ALA A 1 84 ? -5.990 7.648 -14.452 1.00 84.06 84 ALA A C 1
ATOM 661 O O . ALA A 1 84 ? -5.008 8.362 -14.240 1.00 84.06 84 ALA A O 1
ATOM 662 N N . GLU A 1 85 ? -7.207 8.156 -14.685 1.00 83.69 85 GLU A N 1
ATOM 663 C CA . GLU A 1 85 ? -7.516 9.564 -14.469 1.00 83.69 85 GLU A CA 1
ATOM 664 C C . GLU A 1 85 ? -7.205 9.929 -13.011 1.00 83.69 85 GLU A C 1
ATOM 666 O O . GLU A 1 85 ? -7.612 9.250 -12.064 1.00 83.69 85 GLU A O 1
ATOM 671 N N . GLY A 1 86 ? -6.410 10.985 -12.831 1.00 81.56 86 GLY A N 1
ATOM 672 C CA . GLY A 1 86 ? -6.115 11.510 -11.504 1.00 81.56 86 GLY A CA 1
ATOM 673 C C . GLY A 1 86 ? -7.382 12.040 -10.838 1.00 81.56 86 GLY A C 1
ATOM 674 O O . GLY A 1 86 ? -8.326 12.436 -11.519 1.00 81.56 86 GLY A O 1
ATOM 675 N N . ALA A 1 87 ? -7.385 12.088 -9.506 1.00 81.38 87 ALA A N 1
ATOM 676 C CA . ALA A 1 87 ? -8.464 12.738 -8.770 1.00 81.38 87 ALA A CA 1
ATOM 677 C C . ALA A 1 87 ? -8.605 14.197 -9.241 1.00 81.38 87 ALA A C 1
ATOM 679 O O . ALA A 1 87 ? -7.633 14.957 -9.244 1.00 81.38 87 ALA A O 1
ATOM 680 N N . VAL A 1 88 ? -9.813 14.563 -9.660 1.00 84.94 88 VAL A N 1
ATOM 681 C CA . VAL A 1 88 ? -10.185 15.914 -10.118 1.00 84.94 88 VAL A CA 1
ATOM 682 C C . VAL A 1 88 ? -10.745 16.759 -8.969 1.00 84.94 88 VAL A C 1
ATOM 684 O O . VAL A 1 88 ? -10.937 17.968 -9.090 1.00 84.94 88 VAL A O 1
ATOM 687 N N . GLU A 1 89 ? -11.014 16.109 -7.845 1.00 88.50 89 GLU A N 1
ATOM 688 C CA . GLU A 1 89 ? -11.631 16.630 -6.644 1.00 88.50 89 GLU A CA 1
ATOM 689 C C . GLU A 1 89 ? -10.647 17.509 -5.874 1.00 88.50 89 GLU A C 1
ATOM 691 O O . GLU A 1 89 ? -9.545 17.098 -5.505 1.00 88.50 89 GLU A O 1
ATOM 696 N N . THR A 1 90 ? -11.063 18.738 -5.571 1.00 91.94 90 THR A N 1
ATOM 697 C CA . THR A 1 90 ? -10.279 19.624 -4.708 1.00 91.94 90 THR A CA 1
ATOM 698 C C . THR A 1 90 ? -10.365 19.172 -3.251 1.00 91.94 90 THR A C 1
ATOM 700 O O . THR A 1 90 ? -11.325 18.504 -2.844 1.00 91.94 90 THR A O 1
ATOM 703 N N . ALA A 1 91 ? -9.401 19.586 -2.427 1.00 90.69 91 ALA A N 1
ATOM 704 C CA . ALA A 1 91 ? -9.422 19.316 -0.990 1.00 90.69 91 ALA A CA 1
ATOM 705 C C . ALA A 1 91 ? -10.728 19.792 -0.328 1.00 90.69 91 ALA A C 1
ATOM 707 O O . ALA A 1 91 ? -11.304 19.087 0.501 1.00 90.69 91 ALA A O 1
ATOM 708 N N . GLU A 1 92 ? -11.236 20.953 -0.738 1.00 94.31 92 GLU A N 1
ATOM 709 C CA . GLU A 1 92 ? -12.493 21.521 -0.255 1.00 94.31 92 GLU A CA 1
ATOM 710 C C . GLU A 1 92 ? -13.688 20.635 -0.619 1.00 94.31 92 GLU A C 1
ATOM 712 O O . GLU A 1 92 ? -14.538 20.381 0.234 1.00 94.31 92 GLU A O 1
ATOM 717 N N . SER A 1 93 ? -13.732 20.115 -1.851 1.00 93.56 93 SER A N 1
ATOM 718 C CA . SER A 1 93 ? -14.807 19.220 -2.297 1.00 93.56 93 SER A CA 1
ATOM 719 C C . SER A 1 93 ? -14.822 17.902 -1.514 1.00 93.56 93 SER A C 1
ATOM 721 O O . SER A 1 93 ? -15.881 17.458 -1.067 1.00 93.56 93 SER A O 1
ATOM 723 N N . MET A 1 94 ? -13.645 17.332 -1.234 1.00 93.44 94 MET A N 1
ATOM 724 C CA . MET A 1 94 ? -13.514 16.122 -0.422 1.00 93.44 94 MET A CA 1
ATOM 725 C C . MET A 1 94 ? -13.954 16.358 1.027 1.00 93.44 94 MET A C 1
ATOM 727 O O . MET A 1 94 ? -14.644 15.521 1.614 1.00 93.44 94 MET A O 1
ATOM 731 N N . MET A 1 95 ? -13.600 17.507 1.612 1.00 95.06 95 MET A N 1
ATOM 732 C CA . MET A 1 95 ? -14.041 17.871 2.962 1.00 95.06 95 MET A CA 1
ATOM 733 C C . MET A 1 95 ? -15.556 18.081 3.036 1.00 95.06 95 MET A C 1
ATOM 735 O O . MET A 1 95 ? -16.184 17.639 4.002 1.00 95.06 95 MET A O 1
ATOM 739 N N . ALA A 1 96 ? -16.146 18.718 2.022 1.00 95.94 96 ALA A N 1
ATOM 740 C CA . ALA A 1 96 ? -17.588 18.920 1.934 1.00 95.94 96 ALA A CA 1
ATOM 741 C C . ALA A 1 96 ? -18.338 17.582 1.834 1.00 95.94 96 ALA A C 1
ATOM 743 O O . ALA A 1 96 ? -19.268 17.347 2.608 1.00 95.94 96 ALA A O 1
ATOM 744 N N . TRP A 1 97 ? -17.878 16.675 0.965 1.00 95.06 97 TRP A N 1
ATOM 745 C CA . TRP A 1 97 ? -18.421 15.320 0.858 1.00 95.06 97 TRP A CA 1
ATOM 746 C C . TRP A 1 97 ? -18.295 14.548 2.178 1.00 95.06 97 TRP A C 1
ATOM 748 O O . TRP A 1 97 ? -19.267 13.971 2.661 1.00 95.06 97 TRP A O 1
ATOM 758 N N . ALA A 1 98 ? -17.133 14.596 2.836 1.00 93.69 98 ALA A N 1
ATOM 759 C CA . ALA A 1 98 ? -16.943 13.933 4.125 1.00 93.69 98 ALA A CA 1
ATOM 760 C C . ALA A 1 98 ? -17.894 14.479 5.206 1.00 93.69 98 ALA A C 1
ATOM 762 O O . ALA A 1 98 ? -18.403 13.719 6.032 1.00 93.69 98 ALA A O 1
ATOM 763 N N . ALA A 1 99 ? -18.153 15.790 5.216 1.00 95.62 99 ALA A N 1
ATOM 764 C CA . ALA A 1 99 ? -19.119 16.404 6.124 1.00 95.62 99 ALA A CA 1
ATOM 765 C C . ALA A 1 99 ? -20.565 15.988 5.807 1.00 95.62 99 ALA A C 1
ATOM 767 O O . ALA A 1 99 ? -21.360 15.767 6.721 1.00 95.62 99 ALA A O 1
ATOM 768 N N . GLU A 1 100 ? -20.918 15.856 4.529 1.00 95.19 100 GLU A N 1
ATOM 769 C CA . GLU A 1 100 ? -22.211 15.325 4.099 1.00 95.19 100 GLU A CA 1
ATOM 770 C C . GLU A 1 100 ? -22.411 13.879 4.558 1.00 95.19 100 GLU A C 1
ATOM 772 O O . GLU A 1 100 ? -23.400 13.588 5.232 1.00 95.19 100 GLU A O 1
ATOM 777 N N . VAL A 1 101 ? -21.443 13.002 4.282 1.00 94.00 101 VAL A N 1
ATOM 778 C CA . VAL A 1 101 ? -21.491 11.594 4.693 1.00 94.00 101 VAL A CA 1
ATOM 779 C C . VAL A 1 101 ? -21.618 11.473 6.207 1.00 94.00 101 VAL A C 1
ATOM 781 O O . VAL A 1 101 ? -22.477 10.732 6.677 1.00 94.00 101 VAL A O 1
ATOM 784 N N . ARG A 1 102 ? -20.830 12.235 6.983 1.00 91.62 102 ARG A N 1
ATOM 785 C CA . ARG A 1 102 ? -20.935 12.245 8.454 1.00 91.62 102 ARG A CA 1
ATOM 786 C C . ARG A 1 102 ? -22.345 12.591 8.919 1.00 91.62 102 ARG A C 1
ATOM 788 O O . ARG A 1 102 ? -22.914 11.829 9.691 1.00 91.62 102 ARG A O 1
ATOM 795 N N . ARG A 1 103 ? -22.941 13.668 8.398 1.00 91.88 103 ARG A N 1
ATOM 796 C CA . ARG A 1 103 ? -24.326 14.046 8.734 1.00 91.88 103 ARG A CA 1
ATOM 797 C C . ARG A 1 103 ? -25.341 12.975 8.336 1.00 91.88 103 ARG A C 1
ATOM 799 O O . ARG A 1 103 ? -26.341 12.798 9.022 1.00 91.88 103 ARG A O 1
ATOM 806 N N . ALA A 1 104 ? -25.108 12.264 7.234 1.00 88.94 104 ALA A N 1
ATOM 807 C CA . ALA A 1 104 ? -26.015 11.223 6.763 1.00 88.94 104 ALA A CA 1
ATOM 808 C C . ALA A 1 104 ? -26.021 9.971 7.658 1.00 88.94 104 ALA A C 1
ATOM 810 O O . ALA A 1 104 ? -27.031 9.262 7.686 1.00 88.94 104 ALA A O 1
ATOM 811 N N . VAL A 1 105 ? -24.922 9.699 8.371 1.00 88.69 105 VAL A N 1
ATOM 812 C CA . VAL A 1 105 ? -24.766 8.515 9.236 1.00 88.69 105 VAL A CA 1
ATOM 813 C C . VAL A 1 105 ? -24.882 8.826 10.730 1.00 88.69 105 VAL A C 1
ATOM 815 O O . VAL A 1 105 ? -25.124 7.920 11.527 1.00 88.69 105 VAL A O 1
ATOM 818 N N . GLU A 1 106 ? -24.739 10.090 11.128 1.00 85.69 106 GLU A N 1
ATOM 819 C CA . GLU A 1 106 ? -24.832 10.523 12.522 1.00 85.69 106 GLU A CA 1
ATOM 820 C C . GLU A 1 106 ? -26.180 10.124 13.148 1.00 85.69 106 GLU A C 1
ATOM 822 O O . GLU A 1 106 ? -27.249 10.334 12.575 1.00 85.69 106 GLU A O 1
ATOM 827 N N . GLY A 1 107 ? -26.126 9.463 14.309 1.00 79.81 107 GLY A N 1
ATOM 828 C CA . GLY A 1 107 ? -27.306 8.947 15.015 1.00 79.81 107 GLY A CA 1
ATOM 829 C C . GLY A 1 107 ? -28.016 7.759 14.349 1.00 79.81 107 GLY A C 1
ATOM 830 O O . GLY A 1 107 ? -29.001 7.270 14.898 1.00 79.81 107 GLY A O 1
ATOM 831 N N . ARG A 1 108 ? -27.539 7.281 13.190 1.00 83.62 108 ARG A N 1
ATOM 832 C CA . ARG A 1 108 ? -28.087 6.112 12.473 1.00 83.62 108 ARG A CA 1
ATOM 833 C C . ARG A 1 108 ? -27.203 4.875 12.556 1.00 83.62 108 ARG A C 1
ATOM 835 O O . ARG A 1 108 ? -27.640 3.789 12.182 1.00 83.62 108 ARG A O 1
ATOM 842 N N . LEU A 1 109 ? -25.962 5.038 13.004 1.00 79.06 109 LEU A N 1
ATOM 843 C CA . LEU A 1 109 ? -25.069 3.913 13.235 1.00 79.06 109 LEU A CA 1
ATOM 844 C C . LEU A 1 109 ? -25.515 3.174 14.505 1.00 79.06 109 LEU A C 1
ATOM 846 O O . LEU A 1 109 ? -25.763 3.829 15.522 1.00 79.06 109 LEU A O 1
ATOM 850 N N . PRO A 1 110 ? -25.631 1.834 14.466 1.00 80.81 110 PRO A N 1
ATOM 851 C CA . PRO A 1 110 ? -25.857 1.061 15.677 1.00 80.81 110 PRO A CA 1
ATOM 852 C C . PRO A 1 110 ? -24.711 1.305 16.661 1.00 80.81 110 PRO A C 1
ATOM 854 O O . PRO A 1 110 ? -23.603 1.680 16.261 1.00 80.81 110 PRO A O 1
ATOM 857 N N . ALA A 1 111 ? -24.981 1.079 17.950 1.00 78.94 111 ALA A N 1
ATOM 858 C CA . ALA A 1 111 ? -23.915 1.044 18.938 1.00 78.94 111 ALA A CA 1
ATOM 859 C C . ALA A 1 111 ? -22.826 0.088 18.426 1.00 78.94 111 ALA A C 1
ATOM 861 O O . ALA A 1 111 ? -23.166 -1.006 17.962 1.00 78.94 111 ALA A O 1
ATOM 862 N N . PRO A 1 112 ? -21.556 0.513 18.425 1.00 72.56 112 PRO A N 1
ATOM 863 C CA . PRO A 1 112 ? -20.504 -0.332 17.917 1.00 72.56 112 PRO A CA 1
ATOM 864 C C . PRO A 1 112 ? -20.469 -1.640 18.707 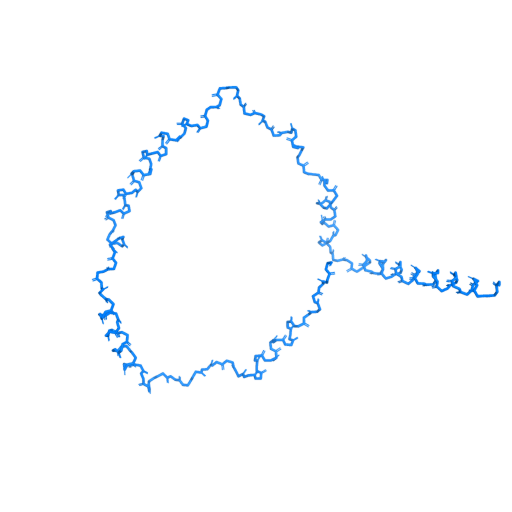1.00 72.56 112 PRO A C 1
ATOM 866 O O . PRO A 1 112 ? -20.234 -1.630 19.912 1.00 72.56 112 PRO A O 1
ATOM 869 N N . ASP A 1 113 ? -20.695 -2.751 18.011 1.00 79.44 113 ASP A N 1
ATOM 870 C CA . ASP A 1 113 ? -20.541 -4.107 18.539 1.00 79.44 113 ASP A CA 1
ATOM 871 C C . ASP A 1 113 ? -19.063 -4.512 18.443 1.00 79.44 113 ASP A C 1
ATOM 873 O O . ASP A 1 113 ? -18.666 -5.430 17.725 1.00 79.44 113 ASP A O 1
ATOM 877 N N . PHE A 1 114 ? -18.207 -3.690 19.054 1.00 82.69 114 PHE A N 1
ATOM 878 C CA . PHE A 1 114 ? -16.799 -4.015 19.214 1.00 82.69 114 PHE A CA 1
ATOM 879 C C . PHE A 1 114 ? -16.629 -4.911 20.432 1.00 82.69 114 PHE A C 1
ATOM 881 O O . PHE A 1 114 ? -17.409 -4.851 21.381 1.00 82.69 114 PHE A O 1
ATOM 888 N N . MET A 1 115 ? -15.545 -5.683 20.423 1.00 86.31 115 MET A N 1
ATOM 889 C CA . MET A 1 115 ? -15.113 -6.423 21.600 1.00 86.31 115 MET A CA 1
ATOM 890 C C . MET A 1 115 ? -14.975 -5.470 22.791 1.00 86.31 115 MET A C 1
ATOM 892 O O . MET A 1 115 ? -14.318 -4.431 22.698 1.00 86.31 115 MET A O 1
ATOM 896 N N . THR A 1 116 ? -15.587 -5.841 23.905 1.00 87.69 116 THR A N 1
ATOM 897 C CA . THR A 1 116 ? -15.407 -5.193 25.200 1.00 87.69 116 THR A CA 1
ATOM 898 C C . THR A 1 116 ? -13.953 -5.304 25.657 1.00 87.69 116 THR A C 1
ATOM 900 O O . THR A 1 116 ? -13.227 -6.227 25.276 1.00 87.69 116 THR A O 1
ATOM 903 N N . ASP A 1 117 ? -13.528 -4.403 26.545 1.00 87.00 117 ASP A N 1
ATOM 904 C CA . ASP A 1 117 ? -12.182 -4.446 27.132 1.00 87.00 117 ASP A CA 1
ATOM 905 C C . ASP A 1 117 ? -11.877 -5.809 27.783 1.00 87.00 117 ASP A C 1
ATOM 907 O O . ASP A 1 117 ? -10.752 -6.302 27.709 1.00 87.00 117 ASP A O 1
ATOM 911 N N . ALA A 1 118 ? -12.891 -6.458 28.363 1.00 88.00 118 ALA A N 1
ATOM 912 C CA . ALA A 1 118 ? -12.768 -7.790 28.948 1.00 88.00 118 ALA A CA 1
ATOM 913 C C . ALA A 1 118 ? -12.445 -8.869 27.899 1.00 88.00 118 ALA A C 1
ATOM 915 O O . ALA A 1 118 ? -11.547 -9.684 28.112 1.00 88.00 118 ALA A O 1
ATOM 916 N N . GLU A 1 119 ? -13.127 -8.857 26.753 1.00 90.00 119 GLU A N 1
ATOM 917 C CA . GLU A 1 119 ? -12.877 -9.813 25.668 1.00 90.00 119 GLU A CA 1
ATOM 918 C C . GLU A 1 119 ? -11.511 -9.570 25.004 1.00 90.00 119 GLU A C 1
ATOM 920 O O . GLU A 1 119 ? -10.820 -10.515 24.611 1.00 90.00 119 GLU A O 1
ATOM 925 N N . VAL A 1 120 ? -11.077 -8.308 24.921 1.00 90.56 120 VAL A N 1
ATOM 926 C CA . VAL A 1 120 ? -9.735 -7.950 24.441 1.00 90.56 120 VAL A CA 1
ATOM 927 C C . VAL A 1 120 ? -8.652 -8.517 25.363 1.00 90.56 120 VAL A C 1
ATOM 929 O O . VAL A 1 120 ? -7.670 -9.088 24.879 1.00 90.56 120 VAL A O 1
ATOM 932 N N . GLU A 1 121 ? -8.814 -8.391 26.682 1.00 93.25 121 GLU A N 1
ATOM 933 C CA . GLU A 1 121 ? -7.863 -8.947 27.651 1.00 93.25 121 GLU A CA 1
ATOM 934 C C . GLU A 1 121 ? -7.849 -10.482 27.643 1.00 93.25 121 GLU A C 1
ATOM 936 O O . GLU A 1 121 ? -6.774 -11.084 27.723 1.00 93.25 121 GLU A O 1
ATOM 941 N N . GLU A 1 122 ? -8.999 -11.134 27.447 1.00 92.38 122 GLU A N 1
ATOM 942 C CA . GLU A 1 122 ? -9.065 -12.592 27.294 1.00 92.38 122 GLU A CA 1
ATOM 943 C C . GLU A 1 122 ? -8.249 -13.075 26.083 1.00 92.38 122 GLU A C 1
ATOM 945 O O . GLU A 1 122 ? -7.457 -14.021 26.183 1.00 92.38 122 GLU A O 1
ATOM 950 N N . ILE A 1 123 ? -8.383 -12.397 24.938 1.00 90.19 123 ILE A N 1
ATOM 951 C CA . ILE A 1 123 ? -7.590 -12.700 23.742 1.00 90.19 123 ILE A CA 1
ATOM 952 C C . ILE A 1 123 ? -6.102 -12.477 24.012 1.00 90.19 123 ILE A C 1
ATOM 954 O O . ILE A 1 123 ? -5.289 -13.356 23.717 1.00 90.19 123 ILE A O 1
ATOM 958 N N . LYS A 1 124 ? -5.721 -11.334 24.593 1.00 90.06 124 LYS A N 1
ATOM 959 C CA . LYS A 1 124 ? -4.312 -11.043 24.903 1.00 90.06 124 LYS A CA 1
ATOM 960 C C . LYS A 1 124 ? -3.700 -12.115 25.798 1.00 90.06 124 LYS A C 1
ATOM 962 O O . LYS A 1 124 ? -2.587 -12.556 25.523 1.00 90.06 124 LYS A O 1
ATOM 967 N N . ALA A 1 125 ? -4.425 -12.569 26.819 1.00 90.00 125 ALA A N 1
ATOM 968 C CA . ALA A 1 125 ? -3.969 -13.627 27.714 1.00 90.00 125 ALA A CA 1
ATOM 969 C C . ALA A 1 125 ? -3.716 -14.945 26.967 1.00 90.00 125 ALA A C 1
ATOM 971 O O . ALA A 1 125 ? -2.700 -15.599 27.204 1.00 90.00 125 ALA A O 1
ATOM 972 N N . ARG A 1 126 ? -4.581 -15.303 26.009 1.00 88.19 126 ARG A N 1
ATOM 973 C CA . ARG A 1 126 ? -4.428 -16.511 25.180 1.00 88.19 126 ARG A CA 1
ATOM 974 C C . ARG A 1 126 ? -3.166 -16.494 24.318 1.00 88.19 126 ARG A C 1
ATOM 976 O O . ARG A 1 126 ? -2.570 -17.543 24.090 1.00 88.19 126 ARG A O 1
ATOM 983 N N . PHE A 1 127 ? -2.753 -15.316 23.856 1.00 85.94 127 PHE A N 1
ATOM 984 C CA . PHE A 1 127 ? -1.575 -15.141 23.001 1.00 85.94 127 PHE A CA 1
ATOM 985 C C . PHE A 1 127 ? -0.320 -14.673 23.755 1.00 85.94 127 PHE A C 1
ATOM 987 O O . PHE A 1 127 ? 0.732 -14.487 23.137 1.00 85.94 127 PHE A O 1
ATOM 994 N N . ASN A 1 128 ? -0.384 -14.520 25.081 1.00 84.81 128 ASN A N 1
ATOM 995 C CA . ASN A 1 128 ? 0.754 -14.137 25.914 1.00 84.81 128 ASN A CA 1
ATOM 996 C C . ASN A 1 128 ? 1.677 -15.337 26.190 1.00 84.81 128 ASN A C 1
ATOM 998 O O . ASN A 1 128 ? 1.784 -15.835 27.311 1.00 84.81 128 ASN A O 1
ATOM 1002 N N . VAL A 1 129 ? 2.339 -15.823 25.141 1.00 80.75 129 VAL A N 1
ATOM 1003 C CA . VAL A 1 129 ? 3.348 -16.883 25.234 1.00 80.75 129 VAL A CA 1
ATOM 1004 C C . VAL A 1 129 ? 4.736 -16.287 25.515 1.00 80.75 129 VAL A C 1
ATOM 1006 O O . VAL A 1 129 ? 5.070 -15.230 24.966 1.00 80.75 129 VAL A O 1
ATOM 1009 N N . PRO A 1 130 ? 5.587 -16.938 26.336 1.00 80.94 130 PRO A N 1
ATOM 1010 C CA . PRO A 1 130 ? 6.957 -16.485 26.553 1.00 80.94 130 PRO A CA 1
ATOM 1011 C C . PRO A 1 130 ? 7.697 -16.370 25.217 1.00 80.94 130 PRO A C 1
ATOM 1013 O O . PRO A 1 130 ? 7.876 -17.362 24.511 1.00 80.94 130 PRO A O 1
ATOM 1016 N N . ARG A 1 131 ? 8.141 -15.159 24.856 1.00 72.38 131 ARG A N 1
ATOM 1017 C CA . ARG A 1 131 ? 8.982 -14.977 23.667 1.00 72.38 131 ARG A CA 1
ATOM 1018 C C . ARG A 1 131 ? 10.299 -15.710 23.898 1.00 72.38 131 ARG A C 1
ATOM 1020 O O . ARG A 1 131 ? 10.995 -15.421 24.873 1.00 72.38 131 ARG A O 1
ATOM 1027 N N . ALA A 1 132 ? 10.639 -16.634 23.001 1.00 71.12 132 ALA A N 1
ATOM 1028 C CA . ALA A 1 132 ? 11.969 -17.222 22.966 1.00 71.12 132 ALA A CA 1
ATOM 1029 C C . ALA A 1 132 ? 12.987 -16.080 22.821 1.00 71.12 132 ALA A C 1
ATOM 1031 O O . ALA A 1 132 ? 12.958 -15.340 21.837 1.00 71.12 132 ALA A O 1
ATOM 1032 N N . ARG A 1 133 ? 13.830 -15.882 23.839 1.00 62.59 133 ARG A N 1
ATOM 1033 C CA . ARG A 1 133 ? 14.987 -14.992 23.730 1.00 62.59 133 ARG A CA 1
ATOM 1034 C C . ARG A 1 133 ? 16.061 -15.778 22.981 1.00 62.59 133 ARG A C 1
ATOM 1036 O O . ARG A 1 133 ? 16.479 -16.821 23.481 1.00 62.59 133 ARG A O 1
ATOM 1043 N N . LEU A 1 134 ? 16.389 -15.320 21.773 1.00 47.75 134 LEU A N 1
ATOM 1044 C CA . LEU A 1 134 ? 17.566 -15.758 21.020 1.00 47.75 134 LEU A CA 1
ATOM 1045 C C . LEU A 1 134 ? 18.838 -15.281 21.724 1.00 47.75 134 LEU A C 1
ATOM 1047 O O . LEU A 1 134 ? 18.799 -14.157 22.280 1.00 47.75 134 LEU A O 1
#

pLDDT: mean 75.79, std 13.31, range [47.75, 95.94]

Foldseek 3Di:
DVVVVVVVVVVVVVVVVVVVVVVVCVVVPDPVVVVCVCVVVVNPDDDPVPPDDQPPPDDVCVVVVVVVVVVVVVVVVLVPDPVNDDDPADPVRVVVVVVVVCVVCVPVDPDDPDDDPVRVVVVCVVVPDPPPDD